Protein AF-A0A7H8PIM5-F1 (afdb_monomer_lite)

Secondary structure (DSSP, 8-state):
--PPPP---HHHHHHHHHHHHHHHHH-SSEEEEEEEEE-SS-TTEEEEEEEEEE-SSTTS-EEEEEEEEEETTS-EE------SSHHHHHHHHHH-EEEEE---------

Sequence (110 aa):
MKKKPQAIKQHIINEIMGRAIMINKQCKEHCRDFRIMVSGTQPDTLILRWIEIDISNVDRPLQCYRYQCFDMDGTPQNCSIHYSDQEEANEFFMSLTTLYKQEFSIDHTL

pLDDT: mean 81.38, std 14.78, range [33.25, 93.94]

Structure (mmCIF, N/CA/C/O backbone):
data_AF-A0A7H8PIM5-F1
#
_entry.id   AF-A0A7H8PIM5-F1
#
loop_
_atom_site.group_PDB
_atom_site.id
_atom_site.type_symbol
_atom_site.label_atom_id
_atom_site.label_alt_id
_atom_site.label_comp_id
_atom_site.label_asym_id
_atom_site.label_entity_id
_atom_site.label_seq_id
_atom_site.pdbx_PDB_ins_code
_atom_site.Cartn_x
_atom_site.Cartn_y
_atom_site.Cartn_z
_atom_site.occupancy
_atom_site.B_iso_or_equiv
_atom_site.auth_seq_id
_atom_site.auth_comp_id
_atom_site.auth_asym_id
_atom_site.auth_atom_id
_atom_site.pdbx_PDB_model_num
ATOM 1 N N . MET A 1 1 ? -17.587 -12.721 11.610 1.00 33.25 1 MET A N 1
ATOM 2 C CA . MET A 1 1 ? -18.298 -11.420 11.612 1.00 33.25 1 MET A CA 1
ATOM 3 C C . MET A 1 1 ? -17.467 -10.423 10.812 1.00 33.25 1 MET A C 1
ATOM 5 O O . MET A 1 1 ? -16.336 -10.175 11.198 1.00 33.25 1 MET A O 1
ATOM 9 N N . LYS A 1 2 ? -17.962 -9.903 9.680 1.00 36.22 2 LYS A N 1
ATOM 10 C CA . LYS A 1 2 ? -17.241 -8.892 8.884 1.00 36.22 2 LYS A CA 1
ATOM 11 C C . LYS A 1 2 ? -17.415 -7.528 9.568 1.00 36.22 2 LYS A C 1
ATOM 13 O O . LYS A 1 2 ? -18.510 -6.971 9.516 1.00 36.22 2 LYS A O 1
ATOM 18 N N . LYS A 1 3 ? -16.391 -7.028 10.274 1.00 43.47 3 LYS A N 1
ATOM 19 C CA . LYS A 1 3 ? -16.396 -5.656 10.820 1.00 43.47 3 LYS A CA 1
ATOM 20 C C . LYS A 1 3 ? -16.557 -4.688 9.639 1.00 43.47 3 LYS A C 1
ATOM 22 O O . LYS A 1 3 ? -15.834 -4.808 8.654 1.00 43.47 3 LYS A O 1
ATOM 27 N N . LYS A 1 4 ? -17.533 -3.774 9.702 1.00 45.84 4 LYS A N 1
ATOM 28 C CA . LYS A 1 4 ? -17.651 -2.692 8.712 1.00 45.84 4 LYS A CA 1
ATOM 29 C C . LYS A 1 4 ? -16.352 -1.876 8.759 1.00 45.84 4 LYS A C 1
ATOM 31 O O . LYS A 1 4 ? -15.934 -1.556 9.873 1.00 45.84 4 LYS A O 1
ATOM 36 N N . PRO A 1 5 ? -15.725 -1.552 7.614 1.00 55.41 5 PRO A N 1
ATOM 37 C CA . PRO A 1 5 ? -14.545 -0.701 7.611 1.00 55.41 5 PRO A CA 1
ATOM 38 C C . PRO A 1 5 ? -14.896 0.612 8.306 1.00 55.41 5 PRO A C 1
ATOM 40 O O . PRO A 1 5 ? -15.877 1.274 7.955 1.00 55.41 5 PRO A O 1
ATOM 43 N N . GLN A 1 6 ? -14.151 0.930 9.359 1.00 63.50 6 GLN A N 1
ATOM 44 C CA . GLN A 1 6 ? -14.349 2.149 10.122 1.00 63.50 6 GLN A CA 1
ATOM 45 C C . GLN A 1 6 ? -14.075 3.326 9.186 1.00 63.50 6 GLN A C 1
ATOM 47 O O . GLN A 1 6 ? -13.044 3.356 8.515 1.00 63.50 6 GLN A O 1
ATOM 52 N N . ALA A 1 7 ? -15.028 4.253 9.076 1.00 71.69 7 ALA A N 1
ATOM 53 C CA . ALA A 1 7 ? -14.873 5.412 8.209 1.00 71.69 7 ALA A CA 1
ATOM 54 C C . ALA A 1 7 ? -13.660 6.224 8.689 1.00 71.69 7 ALA A C 1
ATOM 56 O O . ALA A 1 7 ? -13.692 6.800 9.780 1.00 71.69 7 ALA A O 1
ATOM 57 N N . ILE A 1 8 ? -12.575 6.221 7.908 1.00 82.50 8 ILE A N 1
ATOM 58 C CA . ILE A 1 8 ? -11.374 6.992 8.235 1.00 82.50 8 ILE A CA 1
ATOM 59 C C . ILE A 1 8 ? -11.722 8.475 8.117 1.00 82.50 8 ILE A C 1
ATOM 61 O O . ILE A 1 8 ? -12.439 8.896 7.207 1.00 82.50 8 ILE A O 1
ATOM 65 N N . LYS A 1 9 ? -11.200 9.286 9.036 1.00 88.94 9 LYS A N 1
ATOM 66 C CA . LYS A 1 9 ? -11.363 10.737 8.970 1.00 88.94 9 LYS A CA 1
ATOM 67 C C . LYS A 1 9 ? -10.627 11.294 7.747 1.00 88.94 9 LYS A C 1
ATOM 69 O O . LYS A 1 9 ? -9.494 10.911 7.469 1.00 88.94 9 LYS A O 1
ATOM 74 N N . GLN A 1 10 ? -11.236 12.266 7.070 1.00 88.12 10 GLN A N 1
ATOM 75 C CA . GLN A 1 10 ? -10.679 12.855 5.847 1.00 88.12 10 GLN A CA 1
ATOM 76 C C . GLN A 1 10 ? -9.271 13.444 6.031 1.00 88.12 10 GLN A C 1
ATOM 78 O O . GLN A 1 10 ? -8.449 13.338 5.128 1.00 88.12 10 GLN A O 1
ATOM 83 N N . HIS A 1 11 ? -8.963 14.045 7.187 1.00 90.06 11 HIS A N 1
ATOM 84 C CA . HIS A 1 11 ? -7.628 14.612 7.419 1.00 90.06 11 HIS A CA 1
ATOM 85 C C . HIS A 1 11 ? -6.527 13.542 7.397 1.00 90.06 11 HIS A C 1
ATOM 87 O O . H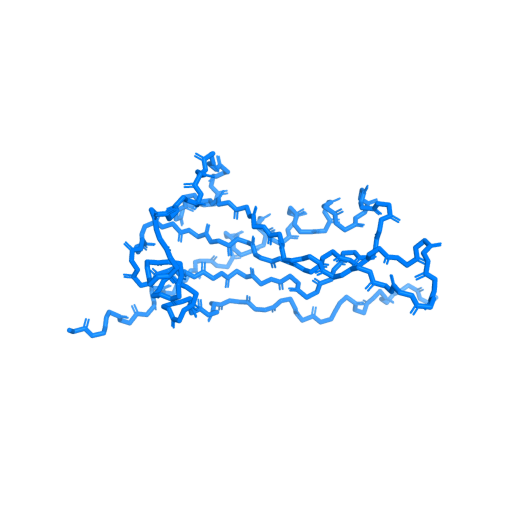IS A 1 11 ? -5.481 13.783 6.813 1.00 90.06 11 HIS A O 1
ATOM 93 N N . ILE A 1 12 ? -6.800 12.344 7.920 1.00 91.38 12 ILE A N 1
ATOM 94 C CA . ILE A 1 12 ? -5.860 11.212 7.920 1.00 91.38 12 ILE A CA 1
ATOM 95 C C . ILE A 1 12 ? -5.629 10.723 6.486 1.00 91.38 12 ILE A C 1
ATOM 97 O O . ILE A 1 12 ? -4.499 10.469 6.077 1.00 91.38 12 ILE A O 1
ATOM 101 N N . ILE A 1 13 ? -6.700 10.650 5.683 1.00 90.50 13 ILE A N 1
ATOM 102 C CA . ILE A 1 13 ? -6.595 10.344 4.248 1.00 90.50 13 ILE A CA 1
ATOM 103 C C . ILE A 1 13 ? -5.681 11.363 3.560 1.00 90.50 13 ILE A C 1
ATOM 105 O O . ILE A 1 13 ? -4.789 10.974 2.809 1.00 90.50 13 ILE A O 1
ATOM 109 N N . ASN A 1 14 ? -5.880 12.654 3.835 1.00 90.50 14 ASN A N 1
ATOM 110 C CA . ASN A 1 14 ? -5.087 13.728 3.243 1.00 90.50 14 ASN A CA 1
ATOM 111 C C . ASN A 1 14 ? -3.614 13.667 3.674 1.00 90.50 14 ASN A C 1
ATOM 113 O O . ASN A 1 14 ? -2.742 13.887 2.841 1.00 90.50 14 ASN A O 1
ATOM 117 N N . GLU A 1 15 ? -3.321 13.341 4.934 1.00 91.94 15 GLU A N 1
ATOM 118 C CA . GLU A 1 15 ? -1.949 13.180 5.433 1.00 91.94 15 GLU A CA 1
ATOM 119 C C . GLU A 1 15 ? -1.230 12.011 4.752 1.00 91.94 15 GLU A C 1
ATOM 121 O O . GLU A 1 15 ? -0.143 12.186 4.189 1.00 91.94 15 GLU A O 1
ATOM 126 N N . ILE A 1 16 ? -1.864 10.835 4.714 1.00 92.62 16 ILE A N 1
ATOM 127 C CA . ILE A 1 16 ? -1.295 9.648 4.063 1.00 92.62 16 ILE A CA 1
ATOM 128 C C . ILE A 1 16 ? -1.148 9.881 2.549 1.00 92.62 16 ILE A C 1
ATOM 130 O O . ILE A 1 16 ? -0.149 9.482 1.948 1.00 92.62 16 ILE A O 1
ATOM 134 N N . MET A 1 17 ? -2.087 10.584 1.910 1.00 91.44 17 MET A N 1
ATOM 135 C CA . MET A 1 17 ? -1.956 10.961 0.498 1.00 91.44 17 MET A CA 1
ATOM 136 C C . MET A 1 17 ? -0.905 12.050 0.262 1.00 91.44 17 MET A C 1
ATOM 138 O O . MET A 1 17 ? -0.215 12.022 -0.755 1.00 91.44 17 MET A O 1
ATOM 142 N N . GLY A 1 18 ? -0.692 12.957 1.213 1.00 91.12 18 GLY A N 1
ATOM 143 C CA . GLY A 1 18 ? 0.450 13.869 1.203 1.00 91.12 18 GLY A CA 1
ATOM 144 C C . GLY A 1 18 ? 1.769 13.096 1.165 1.00 91.12 18 GLY A C 1
ATOM 145 O O . GLY A 1 18 ? 2.662 13.415 0.374 1.00 91.12 18 GLY A O 1
ATOM 146 N N . ARG A 1 19 ? 1.859 12.000 1.931 1.00 90.94 19 ARG A N 1
ATOM 147 C CA . ARG A 1 19 ? 2.997 11.076 1.869 1.00 90.94 19 ARG A CA 1
ATOM 148 C C . ARG A 1 19 ? 3.108 10.379 0.512 1.00 90.94 19 ARG A C 1
ATOM 150 O O . ARG A 1 19 ? 4.209 10.321 -0.032 1.00 90.94 19 ARG A O 1
ATOM 157 N N . ALA A 1 20 ? 1.999 9.914 -0.061 1.00 91.12 20 ALA A N 1
ATOM 158 C CA . ALA A 1 20 ? 1.969 9.332 -1.406 1.00 91.12 20 ALA A CA 1
ATOM 159 C C . ALA A 1 20 ? 2.518 10.295 -2.476 1.00 91.12 20 ALA A C 1
ATOM 161 O O . ALA A 1 20 ? 3.327 9.896 -3.313 1.00 91.12 20 ALA A O 1
ATOM 162 N N . ILE A 1 21 ? 2.151 11.580 -2.410 1.00 88.81 21 ILE A N 1
ATOM 163 C CA . ILE A 1 21 ? 2.668 12.621 -3.312 1.00 88.81 21 ILE A CA 1
ATOM 164 C C . ILE A 1 21 ? 4.183 12.783 -3.148 1.00 88.81 21 ILE A C 1
ATOM 166 O O . ILE A 1 21 ? 4.895 12.888 -4.146 1.00 88.81 21 ILE A O 1
ATOM 170 N N . MET A 1 22 ? 4.693 12.791 -1.911 1.00 89.88 22 MET A N 1
ATOM 171 C CA . MET A 1 22 ? 6.138 12.855 -1.670 1.00 89.88 22 MET A CA 1
ATOM 172 C C . MET A 1 22 ? 6.874 11.645 -2.249 1.00 89.88 22 MET A C 1
ATOM 174 O O . MET A 1 22 ? 7.891 11.832 -2.910 1.00 89.88 22 MET A O 1
ATOM 178 N N . ILE A 1 23 ? 6.351 10.430 -2.038 1.00 89.62 23 ILE A N 1
ATOM 179 C CA . ILE A 1 23 ? 6.924 9.197 -2.597 1.00 89.62 23 ILE A CA 1
ATOM 180 C C . ILE A 1 23 ? 6.963 9.298 -4.118 1.00 89.62 23 ILE A C 1
ATOM 182 O O . ILE A 1 23 ? 8.016 9.099 -4.710 1.00 89.62 23 ILE A O 1
ATOM 186 N N . ASN A 1 24 ? 5.850 9.679 -4.746 1.00 87.00 24 ASN A N 1
ATOM 187 C CA . ASN A 1 24 ? 5.779 9.822 -6.196 1.00 87.00 24 ASN A CA 1
ATOM 188 C C . ASN A 1 24 ? 6.813 10.824 -6.741 1.00 87.00 24 ASN A C 1
ATOM 190 O O . ASN A 1 24 ? 7.459 10.554 -7.743 1.00 87.00 24 ASN A O 1
ATOM 194 N N .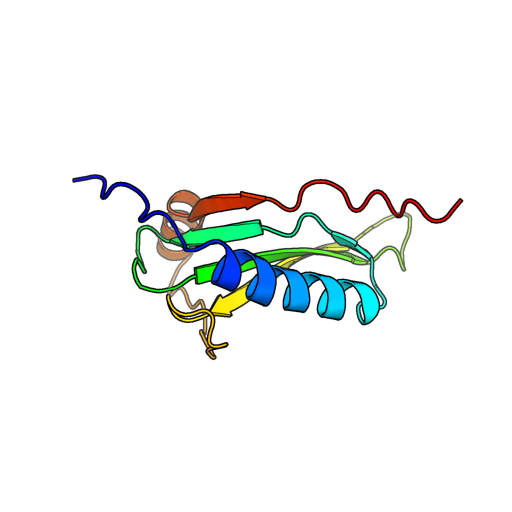 LYS A 1 25 ? 7.022 11.957 -6.055 1.00 87.25 25 LYS A N 1
ATOM 195 C CA . LYS A 1 25 ? 8.026 12.964 -6.445 1.00 87.25 25 LYS A CA 1
ATOM 196 C C . LYS A 1 25 ? 9.476 12.490 -6.287 1.00 87.25 25 LYS A C 1
ATOM 198 O O . LYS A 1 25 ? 10.354 13.028 -6.951 1.00 87.25 25 LYS A O 1
ATOM 203 N N . GLN A 1 26 ? 9.737 11.559 -5.370 1.00 87.94 26 GLN A N 1
ATOM 204 C CA . GLN A 1 26 ? 11.083 11.055 -5.064 1.00 87.94 26 GLN A CA 1
ATOM 205 C C . GLN A 1 26 ? 11.420 9.747 -5.792 1.00 87.94 26 GLN A C 1
ATOM 207 O O . GLN A 1 26 ? 12.591 9.375 -5.861 1.00 87.94 26 GLN A O 1
ATOM 212 N N . CYS A 1 27 ? 10.407 9.053 -6.309 1.00 83.19 27 CYS A N 1
ATOM 213 C CA . CYS A 1 27 ? 10.536 7.806 -7.049 1.00 83.19 27 CYS A CA 1
ATOM 214 C C . CYS A 1 27 ? 11.272 8.076 -8.367 1.00 83.19 27 CYS A C 1
ATOM 216 O O . CYS A 1 27 ? 10.840 8.910 -9.163 1.00 83.19 27 CYS A O 1
ATOM 218 N N . LYS A 1 28 ? 12.421 7.420 -8.569 1.00 80.44 28 LYS A N 1
ATOM 219 C CA . LYS A 1 28 ? 13.148 7.485 -9.850 1.00 80.44 28 LYS A CA 1
ATOM 220 C C . LYS A 1 28 ? 12.421 6.659 -10.908 1.00 80.44 28 LYS A C 1
ATOM 222 O O . LYS A 1 28 ? 12.445 6.989 -12.089 1.00 80.44 28 LYS A O 1
ATOM 227 N N . GLU A 1 29 ? 11.783 5.594 -10.447 1.00 84.38 29 GLU A N 1
ATOM 228 C CA . GLU A 1 29 ? 10.870 4.724 -11.161 1.00 84.38 29 GLU A CA 1
ATOM 229 C C . GLU A 1 29 ? 9.474 5.370 -11.279 1.00 84.38 29 GLU A C 1
ATOM 231 O O . GLU A 1 29 ? 9.190 6.435 -10.727 1.00 84.38 29 GLU A O 1
ATOM 236 N N . HIS A 1 30 ? 8.549 4.709 -11.977 1.00 85.44 30 HIS A N 1
ATOM 237 C CA . HIS A 1 30 ? 7.162 5.167 -12.048 1.00 85.44 30 HIS A CA 1
ATOM 238 C C . HIS A 1 30 ? 6.342 4.621 -10.876 1.00 85.44 30 HIS A C 1
ATOM 240 O O . HIS A 1 30 ? 5.839 3.496 -10.927 1.00 85.44 30 HIS A O 1
ATOM 246 N N . CYS A 1 31 ? 6.161 5.436 -9.837 1.00 89.31 31 CYS A N 1
ATOM 247 C CA . CYS A 1 31 ? 5.278 5.129 -8.715 1.00 89.31 31 CYS A CA 1
ATOM 248 C C . CYS A 1 31 ? 3.827 5.575 -8.994 1.00 89.31 31 CYS A C 1
ATOM 250 O O . CYS A 1 31 ? 3.564 6.743 -9.261 1.00 89.31 31 CYS A O 1
ATOM 252 N N . ARG A 1 32 ? 2.846 4.666 -8.932 1.00 88.69 32 ARG A N 1
ATOM 253 C CA . ARG A 1 32 ? 1.428 4.977 -9.217 1.00 88.69 32 ARG A CA 1
ATOM 254 C C . ARG A 1 32 ? 0.441 4.070 -8.482 1.00 88.69 32 ARG A C 1
ATOM 256 O O . ARG A 1 32 ? 0.835 3.139 -7.790 1.00 88.69 32 ARG A O 1
ATOM 263 N N . ASP A 1 33 ? -0.856 4.322 -8.682 1.00 90.06 33 ASP A N 1
ATOM 264 C CA . ASP A 1 33 ? -1.970 3.558 -8.088 1.00 90.06 33 ASP A CA 1
ATOM 265 C C . ASP A 1 33 ? -1.891 3.502 -6.554 1.00 90.06 33 ASP A C 1
ATOM 267 O O . ASP A 1 33 ? -1.985 2.436 -5.942 1.00 90.06 33 ASP A O 1
ATOM 271 N N . PHE A 1 34 ? -1.702 4.671 -5.934 1.00 92.56 34 PHE A N 1
ATOM 272 C CA . PHE A 1 34 ? -1.674 4.795 -4.483 1.00 92.56 34 PHE A CA 1
ATOM 273 C C . PHE A 1 34 ? -3.057 4.505 -3.885 1.00 92.56 34 PHE A C 1
ATOM 275 O O . PHE A 1 34 ? -4.082 5.047 -4.315 1.00 92.56 34 PHE A O 1
ATOM 282 N N . ARG A 1 35 ? -3.095 3.639 -2.871 1.00 93.94 35 ARG A N 1
ATOM 283 C CA . ARG A 1 35 ? -4.319 3.232 -2.169 1.00 93.94 35 ARG A CA 1
ATOM 284 C C . ARG A 1 35 ? -4.082 3.161 -0.674 1.00 93.94 35 ARG A C 1
ATOM 286 O O . ARG A 1 35 ? -3.070 2.620 -0.249 1.00 93.94 35 ARG A O 1
ATOM 293 N N . ILE A 1 36 ? -5.051 3.629 0.102 1.00 92.75 36 ILE A N 1
ATOM 294 C CA . ILE A 1 36 ? -5.123 3.390 1.543 1.00 92.75 36 ILE A CA 1
ATOM 295 C C . ILE A 1 36 ? -6.033 2.188 1.753 1.00 92.75 36 ILE A C 1
ATOM 297 O O . ILE A 1 36 ? -7.155 2.134 1.240 1.00 92.75 36 ILE A O 1
ATOM 301 N N . MET A 1 37 ? -5.527 1.203 2.474 1.00 92.06 37 MET A N 1
ATOM 302 C CA . MET A 1 37 ? -6.162 -0.087 2.688 1.00 92.06 37 MET A CA 1
ATOM 303 C C . MET A 1 37 ? -6.122 -0.446 4.173 1.00 92.06 37 MET A C 1
ATOM 305 O O . MET A 1 37 ? -5.325 0.102 4.928 1.00 92.06 37 MET A O 1
ATOM 309 N N . VAL A 1 38 ? -6.963 -1.391 4.573 1.00 90.12 38 VAL A N 1
ATOM 310 C CA . VAL A 1 38 ? -6.856 -2.104 5.854 1.00 90.12 38 VAL A CA 1
ATOM 311 C C . VA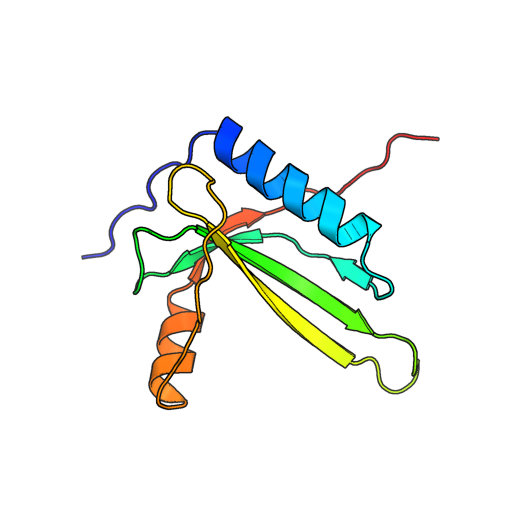L A 1 38 ? -6.775 -3.592 5.591 1.00 90.12 38 VAL A C 1
ATOM 313 O O . VAL A 1 38 ? -7.340 -4.081 4.609 1.00 90.12 38 VAL A O 1
ATOM 316 N N . SER A 1 39 ? -6.091 -4.307 6.475 1.00 82.69 39 SER A N 1
ATOM 317 C CA . SER A 1 39 ? -6.099 -5.764 6.482 1.00 82.69 39 SER A CA 1
ATOM 318 C C . SER A 1 39 ? -7.223 -6.276 7.380 1.00 82.69 39 SER A C 1
ATOM 320 O O . SER A 1 39 ? -7.461 -5.740 8.462 1.00 82.69 39 SER A O 1
ATOM 322 N N . GLY A 1 40 ? -7.889 -7.357 6.970 1.00 77.62 40 GLY A N 1
ATOM 323 C CA . GLY A 1 40 ? -8.805 -8.075 7.858 1.00 77.62 40 GLY A CA 1
ATOM 324 C C . GLY A 1 40 ? -8.082 -8.735 9.039 1.00 77.62 40 GLY A C 1
ATOM 325 O O . GLY A 1 40 ? -8.700 -8.948 10.081 1.00 77.62 40 GLY A O 1
ATOM 326 N N . THR A 1 41 ? -6.783 -9.018 8.889 1.00 77.44 41 THR A N 1
ATOM 327 C CA . THR A 1 41 ? -5.938 -9.630 9.926 1.00 77.44 41 THR A CA 1
ATOM 328 C C . THR A 1 41 ? -5.305 -8.608 10.876 1.00 77.44 41 THR A C 1
ATOM 330 O O . THR A 1 41 ? -4.962 -8.962 11.998 1.00 77.44 41 THR A O 1
ATOM 333 N N . GLN A 1 42 ? -5.194 -7.339 10.466 1.00 76.69 42 GLN A N 1
ATOM 334 C CA . GLN A 1 42 ? -4.635 -6.240 11.268 1.00 76.69 42 GLN A CA 1
ATOM 335 C C . GLN A 1 42 ? -5.573 -5.024 11.193 1.00 76.69 42 GLN A C 1
ATOM 337 O O . GLN A 1 42 ? -5.343 -4.109 10.400 1.00 76.69 42 GLN A O 1
ATOM 342 N N . PRO A 1 43 ? -6.674 -5.025 11.970 1.00 75.62 43 PRO A N 1
ATOM 343 C CA . PRO A 1 43 ? -7.717 -4.006 11.857 1.00 75.62 43 PRO A CA 1
ATOM 344 C C . PRO A 1 43 ? -7.282 -2.618 12.347 1.00 75.62 43 PRO A C 1
ATOM 346 O O . PRO A 1 43 ? -7.935 -1.638 11.999 1.00 75.62 43 PRO A O 1
ATOM 349 N N . ASP A 1 44 ? -6.199 -2.541 13.123 1.00 84.62 44 ASP A N 1
ATOM 350 C CA . ASP A 1 44 ? -5.701 -1.309 13.744 1.00 84.62 44 ASP A CA 1
ATOM 351 C C . ASP A 1 44 ? -4.533 -0.682 12.956 1.00 84.62 44 ASP A C 1
ATOM 353 O O . ASP A 1 44 ? -3.808 0.170 13.466 1.00 84.62 44 ASP A O 1
ATOM 357 N N . THR A 1 45 ? -4.349 -1.094 11.697 1.00 88.19 45 THR A N 1
ATOM 358 C CA . THR A 1 45 ? -3.262 -0.627 10.832 1.00 88.19 45 THR A CA 1
ATOM 359 C C . THR A 1 45 ? -3.799 -0.176 9.480 1.00 88.19 45 THR A C 1
ATOM 361 O O . THR A 1 45 ? -4.456 -0.930 8.757 1.00 88.19 45 THR A O 1
ATOM 364 N N . LEU A 1 46 ? -3.465 1.057 9.107 1.00 91.62 46 LEU A N 1
ATOM 365 C CA . LEU A 1 46 ? -3.673 1.589 7.767 1.00 91.62 46 LEU A CA 1
ATOM 366 C C . LEU A 1 46 ? -2.465 1.253 6.893 1.00 91.62 46 LEU A C 1
ATOM 368 O O . LEU A 1 46 ? -1.317 1.388 7.304 1.00 91.62 46 LEU A O 1
ATOM 372 N N . ILE A 1 47 ? -2.720 0.838 5.658 1.00 92.12 47 ILE A N 1
ATOM 373 C CA . 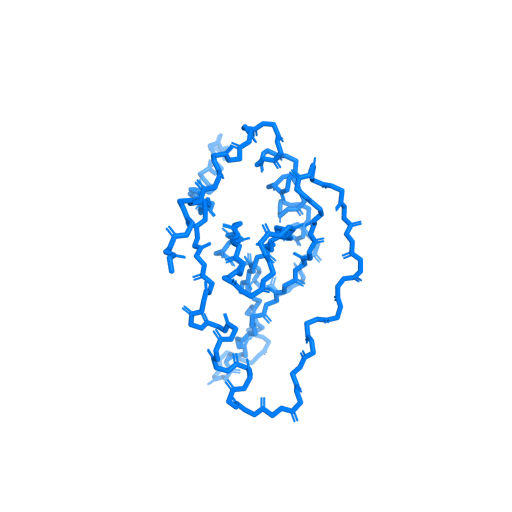ILE A 1 47 ? -1.689 0.424 4.706 1.00 92.12 47 ILE A CA 1
ATOM 374 C C . ILE A 1 47 ? -1.779 1.321 3.477 1.00 92.12 47 ILE A C 1
ATOM 376 O O . ILE A 1 47 ? -2.762 1.269 2.737 1.00 92.12 47 ILE A O 1
ATOM 380 N N . LEU A 1 48 ? -0.740 2.113 3.224 1.00 93.38 48 LEU A N 1
ATOM 381 C CA . LEU A 1 48 ? -0.532 2.753 1.932 1.00 93.38 48 LEU A CA 1
ATOM 382 C C . LEU A 1 48 ? 0.140 1.751 0.998 1.00 93.38 48 LEU A C 1
ATOM 384 O O . LEU A 1 48 ? 1.266 1.328 1.247 1.00 93.38 48 LEU A O 1
ATOM 388 N N . ARG A 1 49 ? -0.531 1.399 -0.093 1.00 92.88 49 ARG A N 1
ATOM 389 C CA . ARG A 1 49 ? 0.011 0.554 -1.157 1.00 92.88 49 ARG A CA 1
ATOM 390 C C . ARG A 1 49 ? 0.191 1.363 -2.429 1.00 92.88 49 ARG A C 1
ATOM 392 O O . ARG A 1 49 ? -0.706 2.120 -2.787 1.00 92.88 49 ARG A O 1
ATOM 399 N N . TRP A 1 50 ? 1.283 1.137 -3.148 1.00 92.88 50 TRP A N 1
ATOM 400 C CA . TRP A 1 50 ? 1.480 1.648 -4.504 1.00 92.88 50 TRP A CA 1
ATOM 401 C C . TRP A 1 50 ? 2.203 0.634 -5.382 1.00 92.88 50 TRP A C 1
ATOM 403 O O . TRP A 1 50 ? 2.683 -0.402 -4.916 1.00 92.88 50 TRP A O 1
ATOM 413 N N . ILE A 1 51 ? 2.227 0.932 -6.673 1.00 90.56 51 ILE A N 1
ATOM 414 C CA . ILE A 1 51 ? 2.931 0.166 -7.687 1.00 90.56 51 ILE A CA 1
ATOM 415 C C . ILE A 1 51 ? 4.153 0.971 -8.100 1.00 90.56 51 ILE A C 1
ATOM 417 O O . ILE A 1 51 ? 4.012 2.102 -8.554 1.00 90.56 51 ILE A O 1
ATOM 421 N N . GLU A 1 52 ? 5.326 0.376 -7.961 1.00 91.50 52 GLU A N 1
ATOM 422 C CA . GLU A 1 52 ? 6.583 0.870 -8.510 1.00 91.50 52 GLU A CA 1
ATOM 423 C C . GLU A 1 52 ? 6.857 0.125 -9.816 1.00 91.50 52 GLU A C 1
ATOM 425 O O . GLU A 1 52 ? 6.801 -1.107 -9.851 1.00 91.50 52 GLU A O 1
ATOM 430 N N . ILE A 1 53 ? 7.085 0.866 -10.898 1.00 87.00 53 ILE A N 1
ATOM 431 C CA . ILE A 1 53 ? 7.362 0.303 -12.220 1.00 87.00 53 ILE A CA 1
ATOM 432 C C . ILE A 1 53 ? 8.708 0.820 -12.690 1.00 87.00 53 ILE A C 1
ATOM 434 O O . ILE A 1 53 ? 8.844 1.991 -13.053 1.00 87.00 53 ILE A O 1
ATOM 438 N N . ASP A 1 54 ? 9.679 -0.079 -12.710 1.00 87.19 54 ASP A N 1
ATOM 439 C CA . ASP A 1 54 ? 10.981 0.161 -13.301 1.00 87.19 54 ASP A CA 1
ATOM 440 C C . ASP A 1 54 ? 10.921 -0.168 -14.799 1.00 87.19 54 ASP A C 1
ATOM 442 O O . ASP A 1 54 ? 10.657 -1.305 -15.199 1.00 87.19 54 ASP A O 1
ATOM 446 N N . ILE A 1 55 ? 11.142 0.855 -15.626 1.00 84.00 55 ILE A N 1
ATOM 447 C CA . ILE A 1 55 ? 11.171 0.762 -17.093 1.00 84.00 55 ILE A CA 1
ATOM 448 C C . ILE A 1 55 ? 12.587 0.894 -17.660 1.00 84.00 55 ILE A C 1
ATOM 450 O O . ILE A 1 55 ? 12.748 1.088 -18.865 1.00 84.00 55 ILE A O 1
ATOM 454 N N . SER A 1 56 ? 13.617 0.784 -16.817 1.00 86.38 56 SER A N 1
ATOM 455 C CA . SER A 1 56 ? 15.019 0.841 -17.249 1.00 86.38 56 SER A CA 1
ATOM 456 C C . SER A 1 56 ? 15.325 -0.198 -18.334 1.00 86.38 56 SER A C 1
ATOM 458 O O . SER A 1 56 ? 16.173 0.032 -19.194 1.00 86.38 56 SER A O 1
ATOM 460 N N . ASN A 1 57 ? 14.596 -1.321 -18.332 1.00 85.25 57 ASN A N 1
ATOM 461 C CA . ASN A 1 57 ? 14.509 -2.252 -19.451 1.00 85.25 57 ASN A CA 1
ATOM 462 C C . ASN A 1 57 ? 13.089 -2.229 -20.040 1.00 85.25 57 ASN A C 1
ATOM 464 O O . ASN A 1 57 ? 12.166 -2.825 -19.485 1.00 85.25 57 ASN A O 1
ATOM 468 N N . VAL A 1 58 ? 12.922 -1.560 -21.182 1.00 81.19 58 VAL A N 1
ATOM 469 C CA . VAL A 1 58 ? 11.615 -1.401 -21.843 1.00 81.19 58 VAL A CA 1
ATOM 470 C C . VAL A 1 58 ? 11.002 -2.721 -22.321 1.00 81.19 58 VAL A C 1
ATOM 472 O O . VAL A 1 58 ? 9.780 -2.840 -22.354 1.00 81.19 58 VAL A O 1
ATOM 475 N N . ASP A 1 59 ? 11.826 -3.724 -22.634 1.00 86.06 59 ASP A N 1
ATOM 476 C CA . ASP A 1 59 ? 11.362 -5.048 -23.067 1.00 86.06 59 ASP A CA 1
ATOM 477 C C . ASP A 1 59 ? 10.918 -5.920 -21.884 1.00 86.06 59 ASP A C 1
ATOM 479 O O . ASP A 1 59 ? 10.221 -6.923 -22.058 1.00 86.06 59 ASP A O 1
ATOM 483 N N . ARG A 1 60 ? 11.354 -5.571 -20.667 1.00 83.44 60 ARG A N 1
ATOM 484 C CA . ARG A 1 60 ? 11.083 -6.312 -19.429 1.00 83.44 60 ARG A CA 1
ATOM 485 C C . ARG A 1 60 ? 10.853 -5.353 -18.258 1.00 83.44 60 ARG A C 1
ATOM 487 O O . ARG A 1 60 ? 11.683 -5.315 -17.346 1.00 83.44 60 ARG A O 1
ATOM 494 N N . PRO A 1 61 ? 9.743 -4.595 -18.258 1.00 83.81 61 PRO A N 1
ATOM 495 C CA . PRO A 1 61 ? 9.425 -3.715 -17.146 1.00 83.81 61 PRO A CA 1
ATOM 496 C C . PRO A 1 61 ? 9.208 -4.539 -15.874 1.00 83.81 61 PRO A C 1
ATOM 498 O O . PRO A 1 61 ? 8.478 -5.536 -15.881 1.00 83.81 61 PRO A O 1
ATOM 501 N N . LEU A 1 62 ? 9.835 -4.123 -14.776 1.00 87.75 62 LEU A N 1
ATOM 502 C CA . LEU A 1 62 ? 9.655 -4.754 -13.473 1.00 87.75 62 LEU A CA 1
ATOM 503 C C . LEU A 1 62 ? 8.590 -3.990 -12.698 1.00 87.75 62 LEU A C 1
ATOM 505 O O . LEU A 1 62 ? 8.704 -2.786 -12.486 1.00 87.75 62 LEU A O 1
ATOM 509 N N . GLN A 1 63 ? 7.550 -4.701 -12.271 1.00 86.88 63 GLN A N 1
ATOM 510 C CA . GLN A 1 63 ? 6.467 -4.136 -11.478 1.00 86.88 63 GLN A CA 1
ATOM 511 C C . GLN A 1 63 ? 6.483 -4.728 -10.070 1.00 86.88 63 GLN A C 1
ATOM 513 O O . GLN A 1 63 ? 6.295 -5.932 -9.892 1.00 86.88 63 GLN A O 1
ATOM 518 N N . CYS A 1 64 ? 6.630 -3.863 -9.071 1.00 88.00 64 CYS A N 1
ATOM 519 C CA . CYS A 1 64 ? 6.682 -4.237 -7.665 1.00 88.00 64 CYS A CA 1
ATOM 520 C C . CYS A 1 64 ? 5.560 -3.544 -6.891 1.00 88.00 64 CYS A C 1
ATOM 522 O O . CYS A 1 64 ? 5.360 -2.334 -7.005 1.00 88.00 64 CYS A O 1
ATOM 524 N N . TYR A 1 65 ? 4.840 -4.300 -6.062 1.00 87.81 65 TYR A N 1
ATOM 525 C CA . TYR A 1 65 ? 3.982 -3.690 -5.052 1.00 87.81 65 TYR A CA 1
ATOM 526 C C . TYR A 1 65 ? 4.829 -3.246 -3.867 1.00 87.81 65 TYR A C 1
ATOM 528 O O . TYR A 1 65 ? 5.670 -3.991 -3.364 1.00 87.81 65 TYR A O 1
ATOM 536 N N . ARG A 1 66 ? 4.578 -2.025 -3.413 1.00 89.88 66 ARG A N 1
ATOM 537 C CA . ARG A 1 66 ? 5.203 -1.444 -2.233 1.00 89.88 66 ARG A CA 1
ATOM 538 C C . ARG A 1 66 ? 4.135 -1.085 -1.216 1.00 89.88 66 ARG A C 1
ATOM 540 O O . ARG A 1 66 ? 2.994 -0.785 -1.578 1.00 89.88 66 ARG A O 1
ATOM 547 N N . TYR A 1 67 ? 4.527 -1.130 0.050 1.00 89.38 67 TYR A N 1
ATOM 548 C CA . TYR A 1 67 ? 3.642 -0.948 1.188 1.00 89.38 67 TYR A CA 1
ATOM 549 C C . TYR A 1 67 ? 4.326 -0.068 2.229 1.00 89.38 67 TYR A C 1
ATOM 551 O O . TYR A 1 67 ? 5.530 -0.181 2.453 1.00 89.38 67 TYR A O 1
ATOM 559 N N . GLN A 1 68 ? 3.545 0.781 2.883 1.00 91.31 68 GLN A N 1
ATOM 560 C CA . GLN A 1 68 ? 3.944 1.516 4.074 1.00 91.31 68 GLN A CA 1
ATOM 561 C C . GLN A 1 68 ? 2.775 1.499 5.060 1.00 91.31 68 GLN A C 1
ATOM 563 O O . GLN A 1 68 ? 1.635 1.715 4.648 1.00 91.31 68 GLN A O 1
ATOM 568 N N . CYS A 1 69 ? 3.042 1.244 6.340 1.00 91.12 69 CYS A N 1
ATOM 569 C CA . CYS A 1 69 ? 1.996 1.212 7.358 1.00 91.12 69 CYS A CA 1
ATOM 570 C C . CYS A 1 69 ? 1.916 2.497 8.168 1.00 91.12 69 CYS A C 1
ATOM 572 O O . CYS A 1 69 ? 2.903 3.209 8.371 1.00 91.12 69 CYS A O 1
ATOM 574 N N . PHE A 1 70 ? 0.711 2.738 8.663 1.00 91.62 70 PHE A N 1
ATOM 575 C CA . PHE A 1 70 ? 0.353 3.850 9.517 1.00 91.62 70 PHE A CA 1
ATOM 576 C C . PHE A 1 70 ? -0.568 3.343 10.620 1.00 91.62 70 PHE A C 1
ATOM 578 O O . PHE A 1 70 ? -1.328 2.392 10.423 1.00 91.62 70 PHE A O 1
ATOM 585 N N . ASP A 1 71 ? -0.488 3.945 11.794 1.00 91.00 71 ASP A N 1
ATOM 586 C CA . ASP A 1 71 ? -1.517 3.786 12.814 1.00 91.00 71 ASP A CA 1
ATOM 587 C C . ASP A 1 71 ? -2.845 4.382 12.328 1.00 91.00 71 ASP A C 1
ATOM 589 O O . ASP A 1 71 ? -2.905 5.137 11.351 1.00 91.00 71 ASP A O 1
ATOM 593 N N . MET A 1 72 ? -3.939 4.047 13.014 1.00 88.56 72 MET A N 1
ATOM 594 C CA . MET A 1 72 ? -5.279 4.538 12.664 1.00 88.56 72 MET A CA 1
ATOM 595 C C . MET A 1 72 ? -5.424 6.062 12.752 1.00 88.56 72 MET A C 1
ATOM 597 O O . MET A 1 72 ? -6.423 6.591 12.267 1.00 88.56 72 MET A O 1
ATOM 601 N N . ASP A 1 73 ? -4.464 6.756 13.367 1.00 88.75 73 ASP A N 1
ATOM 602 C CA . ASP A 1 73 ? -4.386 8.214 13.442 1.00 88.75 73 ASP A CA 1
ATOM 603 C C . ASP A 1 73 ? -3.552 8.854 12.316 1.00 88.75 73 ASP A C 1
ATOM 605 O O . ASP A 1 73 ? -3.557 10.074 12.203 1.00 88.75 73 ASP A O 1
ATOM 609 N N . GLY A 1 74 ? -2.898 8.058 11.459 1.00 87.31 74 GLY A N 1
ATOM 610 C CA . GLY A 1 74 ? -2.036 8.540 10.375 1.00 87.31 74 GLY A CA 1
ATOM 611 C C . GLY A 1 74 ? -0.543 8.583 10.708 1.00 87.31 74 GLY A C 1
ATOM 612 O O . GLY A 1 74 ? 0.258 8.925 9.836 1.00 87.31 74 GLY A O 1
ATOM 613 N N . THR A 1 75 ? -0.136 8.198 11.920 1.00 91.25 75 THR A N 1
ATOM 614 C CA . THR A 1 75 ? 1.279 8.151 12.312 1.00 91.25 75 THR A CA 1
ATOM 615 C C . THR A 1 75 ? 2.015 7.045 11.548 1.00 91.25 75 THR A C 1
ATOM 617 O O . THR A 1 75 ? 1.569 5.897 11.575 1.00 91.25 75 THR A O 1
ATOM 620 N N . PRO A 1 76 ? 3.138 7.327 10.853 1.00 90.75 76 PRO A N 1
ATOM 621 C CA . PRO A 1 76 ? 3.916 6.287 10.187 1.00 90.75 76 PRO A CA 1
ATOM 622 C C . PRO A 1 76 ? 4.474 5.288 11.199 1.00 90.75 76 PRO A C 1
ATOM 624 O O . PRO A 1 76 ? 5.124 5.685 12.166 1.00 90.75 76 PRO A O 1
ATOM 627 N N . GLN A 1 77 ? 4.303 3.999 10.923 1.00 87.12 77 GLN A N 1
ATOM 628 C CA . GLN A 1 77 ? 4.857 2.934 11.749 1.00 87.12 77 GLN A CA 1
ATOM 629 C C . GLN A 1 77 ? 5.720 1.982 10.926 1.00 87.12 77 GLN A C 1
ATOM 631 O O . GLN A 1 77 ? 5.457 1.710 9.750 1.00 87.12 77 GLN A O 1
ATOM 636 N N . ASN A 1 78 ? 6.754 1.445 11.568 1.00 78.81 78 ASN A N 1
ATOM 637 C CA . ASN A 1 78 ? 7.538 0.357 11.004 1.00 78.81 78 ASN A CA 1
ATOM 638 C C . ASN A 1 78 ? 6.754 -0.941 11.183 1.00 78.81 78 ASN A C 1
ATOM 640 O O . ASN A 1 78 ? 6.898 -1.626 12.192 1.00 78.81 78 ASN A O 1
ATOM 644 N N . CYS A 1 79 ? 5.930 -1.280 10.199 1.00 69.12 79 CYS A N 1
ATOM 645 C CA . CYS A 1 79 ? 5.403 -2.628 10.091 1.00 69.12 79 CYS A CA 1
ATOM 646 C C . CYS A 1 79 ? 6.366 -3.467 9.246 1.00 69.12 79 CYS A C 1
ATOM 648 O O . CYS A 1 79 ? 6.765 -3.082 8.145 1.00 69.12 79 CYS A O 1
ATOM 650 N N . SER A 1 80 ? 6.713 -4.644 9.747 1.00 65.19 80 SER A N 1
ATOM 651 C CA . SER A 1 80 ? 7.205 -5.715 8.892 1.00 65.19 80 SER A CA 1
ATOM 652 C C . SER A 1 80 ? 5.995 -6.559 8.549 1.00 65.19 80 SER A C 1
ATOM 654 O O . SER A 1 80 ? 5.508 -7.316 9.386 1.00 65.19 80 SER A O 1
ATOM 656 N N . ILE A 1 81 ? 5.474 -6.392 7.336 1.00 67.88 81 ILE A N 1
ATOM 657 C CA . ILE A 1 81 ? 4.493 -7.323 6.792 1.00 67.88 81 ILE A CA 1
ATOM 658 C C . ILE A 1 81 ? 5.252 -8.632 6.540 1.00 67.88 81 ILE A C 1
ATOM 660 O O . ILE A 1 81 ? 5.911 -8.795 5.514 1.00 67.88 81 ILE A O 1
ATOM 664 N N . HIS A 1 82 ? 5.254 -9.507 7.542 1.00 67.06 82 HIS A N 1
ATOM 665 C CA . HIS A 1 82 ? 5.930 -10.793 7.508 1.00 67.06 82 HIS A CA 1
ATOM 666 C C . HIS A 1 82 ? 4.888 -11.902 7.452 1.00 67.06 82 HIS A C 1
ATOM 668 O O . HIS A 1 82 ? 3.888 -11.841 8.163 1.00 67.06 82 HIS A O 1
ATOM 674 N N . TYR A 1 83 ? 5.151 -12.896 6.612 1.00 74.62 83 TYR A N 1
ATOM 675 C CA . TYR A 1 83 ? 4.370 -14.120 6.534 1.00 74.62 83 TYR A CA 1
ATOM 676 C C . TYR A 1 83 ? 5.332 -15.288 6.635 1.00 74.62 83 TYR A C 1
ATOM 678 O O . TYR A 1 83 ? 6.413 -15.264 6.036 1.00 74.62 83 TYR A O 1
ATOM 686 N N . SER A 1 84 ? 4.924 -16.289 7.393 1.00 77.69 84 SER A N 1
ATOM 687 C CA . SER A 1 84 ? 5.690 -17.499 7.668 1.00 77.69 84 SER A CA 1
ATOM 688 C C . SER A 1 84 ? 5.654 -18.457 6.476 1.00 77.69 84 SER A C 1
ATOM 690 O O 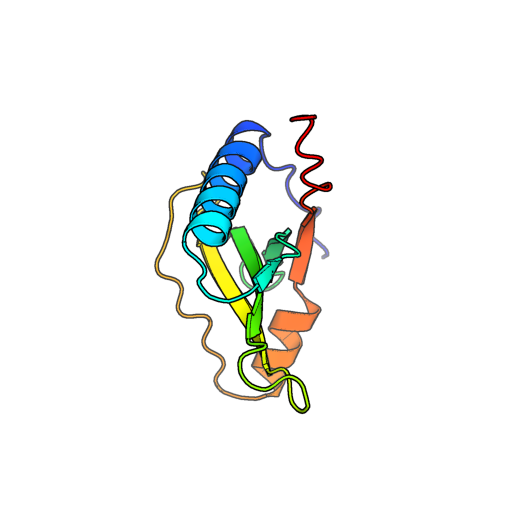. SER A 1 84 ? 6.588 -19.233 6.270 1.00 77.69 84 SER A O 1
ATOM 692 N N . ASP A 1 85 ? 4.595 -18.374 5.667 1.00 82.69 85 ASP A N 1
ATOM 693 C CA . ASP A 1 85 ? 4.371 -19.194 4.484 1.00 82.69 85 ASP A CA 1
ATOM 694 C C . ASP A 1 85 ? 3.492 -18.483 3.431 1.00 82.69 85 ASP A C 1
ATOM 696 O O . ASP A 1 85 ? 3.054 -17.338 3.583 1.00 82.69 85 ASP A O 1
ATOM 700 N N . GLN A 1 86 ? 3.280 -19.165 2.304 1.00 83.94 86 GLN A N 1
ATOM 701 C CA . GLN A 1 86 ? 2.490 -18.651 1.187 1.00 83.94 86 GLN A CA 1
ATOM 702 C C . GLN A 1 86 ? 0.989 -18.563 1.506 1.00 83.94 86 GLN A C 1
ATOM 704 O O . GLN A 1 86 ? 0.296 -17.731 0.921 1.00 83.94 86 GLN A O 1
ATOM 709 N N . GLU A 1 87 ? 0.474 -19.412 2.394 1.00 87.69 87 GLU A N 1
ATOM 710 C CA . GLU A 1 87 ? -0.938 -19.413 2.776 1.00 87.69 87 GLU A CA 1
ATOM 711 C C . GLU A 1 87 ? -1.256 -18.157 3.590 1.00 87.69 87 GLU A C 1
ATOM 713 O O . GLU A 1 87 ? -2.144 -17.396 3.207 1.00 87.69 87 GLU A O 1
ATOM 718 N N . GLU A 1 88 ? -0.440 -17.853 4.599 1.00 81.38 88 GLU A N 1
ATOM 719 C CA . GLU A 1 88 ? -0.543 -16.643 5.419 1.00 81.38 88 GLU A CA 1
ATOM 720 C C . GLU A 1 88 ? -0.386 -15.366 4.570 1.00 81.38 88 GLU A C 1
ATOM 722 O O . GLU A 1 88 ? -1.127 -14.389 4.734 1.00 81.38 88 GLU A O 1
ATOM 727 N N . ALA A 1 89 ? 0.521 -15.387 3.585 1.00 83.19 89 ALA A N 1
ATOM 728 C CA . ALA A 1 89 ? 0.662 -14.294 2.625 1.00 83.19 89 ALA A CA 1
ATOM 729 C C . ALA A 1 89 ? -0.615 -14.098 1.791 1.00 83.19 89 ALA A C 1
ATOM 731 O O . ALA A 1 89 ? -1.111 -12.976 1.646 1.00 83.19 89 ALA A O 1
ATOM 732 N N . ASN A 1 90 ? -1.171 -15.187 1.252 1.00 85.69 90 ASN A N 1
ATOM 733 C CA . ASN A 1 90 ? -2.398 -15.145 0.461 1.00 85.69 90 ASN A CA 1
ATOM 734 C C . ASN A 1 90 ? -3.579 -14.640 1.292 1.00 85.69 90 ASN A C 1
ATOM 736 O O . ASN A 1 90 ? -4.321 -13.778 0.817 1.00 85.69 90 ASN A O 1
ATOM 740 N N . GLU A 1 91 ? -3.738 -15.123 2.524 1.00 85.81 91 GLU A N 1
ATOM 741 C CA . GLU A 1 91 ? -4.794 -14.676 3.432 1.00 85.81 91 GLU A CA 1
ATOM 742 C C . GLU A 1 91 ? -4.714 -13.175 3.689 1.00 85.81 91 GLU A C 1
ATOM 744 O O . GLU A 1 91 ? -5.724 -12.472 3.577 1.00 85.81 91 GLU A O 1
ATOM 749 N N . PHE A 1 92 ? -3.514 -12.649 3.951 1.00 84.75 92 PHE A N 1
ATOM 750 C CA . PHE A 1 92 ? -3.338 -11.212 4.095 1.00 84.75 92 PHE A CA 1
ATOM 751 C C . PHE A 1 92 ? -3.788 -10.471 2.840 1.00 84.75 92 PHE A C 1
ATOM 753 O O . PHE A 1 92 ? -4.631 -9.577 2.942 1.00 84.75 92 PHE A O 1
ATOM 760 N N . PHE A 1 93 ? -3.271 -10.840 1.662 1.00 83.00 93 PHE A N 1
ATOM 761 C CA . PHE A 1 93 ? -3.587 -10.131 0.421 1.00 83.00 93 PHE A CA 1
ATOM 762 C C . PHE A 1 93 ? -5.076 -10.206 0.078 1.00 83.00 93 PHE A C 1
ATOM 764 O O . PHE A 1 93 ? -5.641 -9.211 -0.377 1.00 83.00 93 PHE A O 1
ATOM 771 N N . MET A 1 94 ? -5.723 -11.344 0.337 1.00 85.88 94 MET A N 1
ATOM 772 C CA . MET A 1 94 ? -7.165 -11.521 0.146 1.00 85.88 94 MET A CA 1
ATOM 773 C C . MET A 1 94 ? -7.996 -10.729 1.160 1.00 85.88 94 MET A C 1
ATOM 775 O O . MET A 1 94 ? -9.122 -10.336 0.856 1.00 85.88 94 MET A O 1
ATOM 779 N N . SER A 1 95 ? -7.456 -10.472 2.351 1.00 86.44 95 SER A N 1
ATOM 780 C CA . SER A 1 95 ? -8.136 -9.690 3.385 1.00 86.44 95 SER A CA 1
ATOM 781 C C . SER A 1 95 ? -8.060 -8.174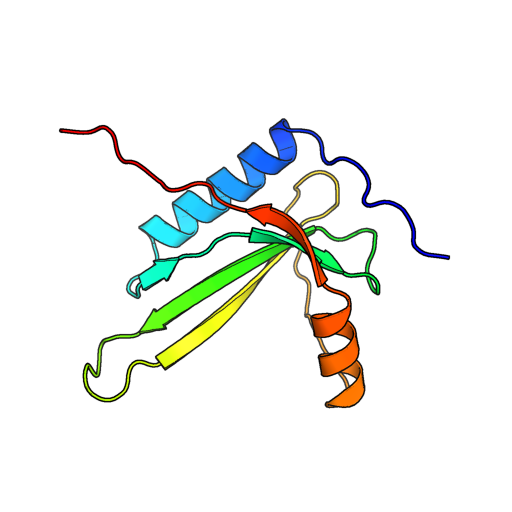 3.161 1.00 86.44 95 SER A C 1
ATOM 783 O O . SER A 1 95 ? -8.833 -7.426 3.769 1.00 86.44 95 SER A O 1
ATOM 785 N N . LEU A 1 96 ? -7.148 -7.707 2.297 1.00 87.69 96 LEU A N 1
ATOM 786 C CA . LEU A 1 96 ? -6.940 -6.285 2.054 1.00 87.69 96 LEU A CA 1
ATOM 787 C C . LEU A 1 96 ? -8.187 -5.630 1.453 1.00 87.69 96 LEU A C 1
ATOM 789 O O . LEU A 1 96 ? -8.610 -5.928 0.337 1.00 87.69 96 LEU A O 1
ATOM 793 N N . THR A 1 97 ? -8.724 -4.647 2.167 1.00 90.06 97 THR A N 1
ATOM 794 C CA . THR A 1 97 ? -9.880 -3.862 1.734 1.00 90.06 97 THR A CA 1
ATOM 795 C C . THR A 1 97 ? -9.447 -2.429 1.459 1.00 90.06 97 THR A C 1
ATOM 797 O O . THR A 1 97 ? -8.872 -1.770 2.324 1.00 90.06 97 THR A O 1
ATOM 800 N N . THR A 1 98 ? -9.705 -1.927 0.247 1.00 90.38 98 THR A N 1
ATOM 801 C CA . THR A 1 98 ? -9.437 -0.523 -0.095 1.00 90.38 98 THR A CA 1
ATOM 802 C C . THR A 1 98 ? -10.420 0.391 0.626 1.00 90.38 98 THR A C 1
ATOM 804 O O . THR A 1 98 ? -11.629 0.218 0.506 1.00 90.38 98 THR A O 1
ATOM 807 N N . LEU A 1 99 ? -9.885 1.377 1.341 1.00 90.00 99 LEU A N 1
ATOM 808 C CA . LEU A 1 99 ? -10.659 2.424 2.005 1.00 90.00 99 LEU A CA 1
ATOM 809 C C . LEU A 1 99 ? -10.666 3.715 1.201 1.00 90.00 99 LEU A C 1
ATOM 811 O O . LEU A 1 99 ? -11.676 4.407 1.147 1.00 90.00 99 LEU A O 1
ATOM 815 N N . TYR A 1 100 ? -9.549 4.013 0.544 1.00 90.44 100 TYR A N 1
ATOM 816 C CA . TYR A 1 100 ? -9.436 5.154 -0.345 1.00 90.44 100 TYR A CA 1
ATOM 817 C C . TYR A 1 100 ? -8.485 4.820 -1.490 1.00 90.44 100 TYR A C 1
ATOM 819 O O . TYR A 1 100 ? -7.437 4.201 -1.292 1.00 90.44 100 TYR A O 1
ATOM 827 N N . LYS A 1 101 ? -8.847 5.234 -2.699 1.00 89.50 101 LYS A N 1
ATOM 828 C CA . LYS A 1 101 ? -7.994 5.147 -3.881 1.00 89.50 101 LYS A CA 1
ATOM 829 C C . LYS A 1 101 ? -7.671 6.567 -4.308 1.00 89.50 101 LYS A C 1
ATOM 831 O O . LYS A 1 101 ? -8.573 7.393 -4.354 1.00 89.50 101 LYS A O 1
ATOM 836 N N . GLN A 1 102 ? -6.406 6.834 -4.624 1.00 83.50 102 GLN A N 1
ATOM 837 C CA . GLN A 1 102 ? -6.032 8.098 -5.239 1.00 83.50 102 GLN A CA 1
ATOM 838 C C . GLN A 1 102 ? -6.858 8.291 -6.516 1.00 83.50 102 GLN A C 1
ATOM 840 O O . GLN A 1 102 ? -6.727 7.532 -7.481 1.00 83.50 102 GLN A O 1
ATOM 845 N N . GLU A 1 103 ? -7.727 9.292 -6.502 1.00 76.75 103 GLU A N 1
ATOM 846 C CA . GLU A 1 103 ? -8.352 9.802 -7.713 1.00 76.75 103 GLU A CA 1
ATOM 847 C C . GLU A 1 103 ? -7.297 10.624 -8.456 1.00 76.75 103 GLU A C 1
ATOM 849 O O . GLU A 1 103 ? -6.481 11.300 -7.828 1.00 76.75 103 GLU A O 1
ATOM 854 N N . PHE A 1 104 ? -7.231 10.442 -9.776 1.00 58.59 104 PHE A N 1
ATOM 855 C CA . PHE A 1 104 ? -6.154 10.913 -10.647 1.00 58.59 104 PHE A CA 1
ATOM 856 C C . PHE A 1 104 ? -5.619 12.295 -10.255 1.00 58.59 104 PHE A C 1
ATOM 858 O O . PHE A 1 104 ? -6.385 13.246 -10.112 1.00 58.59 104 PHE A O 1
ATOM 865 N N . SER A 1 105 ? -4.291 12.414 -10.167 1.00 49.78 105 SER A N 1
ATOM 866 C CA . SER A 1 105 ? -3.606 13.703 -10.215 1.00 49.78 105 SER A CA 1
ATOM 867 C C . SER A 1 105 ? -3.837 14.290 -11.610 1.00 49.78 105 SER A C 1
ATOM 869 O O . SER A 1 105 ? -3.022 14.112 -12.512 1.00 49.78 105 SER A O 1
ATOM 871 N N . ILE A 1 106 ? -4.979 14.939 -11.835 1.00 41.56 106 ILE A N 1
ATOM 872 C CA . ILE A 1 106 ? -5.040 15.938 -12.891 1.00 41.56 106 ILE A CA 1
ATOM 873 C C . ILE A 1 106 ? -4.246 17.107 -12.325 1.00 41.56 106 ILE A C 1
ATOM 875 O O . ILE A 1 106 ? -4.753 17.901 -11.534 1.00 41.56 106 ILE A O 1
ATOM 879 N N . ASP A 1 107 ? -2.961 17.149 -12.667 1.00 42.16 107 ASP A N 1
ATOM 880 C CA . ASP A 1 107 ? -2.205 18.391 -12.646 1.00 42.16 107 ASP A CA 1
ATOM 881 C C . ASP A 1 107 ? -2.959 19.345 -13.584 1.00 42.16 107 ASP A C 1
ATOM 883 O O . ASP A 1 107 ? -2.787 19.325 -14.801 1.00 42.16 107 ASP A O 1
ATOM 887 N N . HIS A 1 108 ? -3.883 20.141 -13.042 1.00 38.88 108 HIS A N 1
ATOM 888 C CA . HIS A 1 108 ? -4.401 21.316 -13.732 1.00 38.88 108 HIS A CA 1
ATOM 889 C C . HIS A 1 108 ? -3.338 22.410 -13.651 1.00 38.88 108 HIS A C 1
ATOM 891 O O . HIS A 1 108 ? -3.545 23.460 -13.052 1.00 38.88 108 HIS A O 1
ATOM 897 N N . THR A 1 109 ? -2.187 22.141 -14.253 1.00 40.44 109 THR A N 1
ATOM 898 C CA . THR A 1 109 ? -1.210 23.169 -14.580 1.00 40.44 109 THR A CA 1
ATOM 899 C C . THR A 1 109 ? -0.970 23.062 -16.083 1.00 40.44 109 THR A C 1
ATOM 901 O O . THR A 1 109 ? -0.026 22.422 -16.538 1.00 40.44 109 THR A O 1
ATOM 904 N N . LEU A 1 110 ? -1.944 23.592 -16.834 1.00 37.06 110 LEU A N 1
ATOM 905 C CA . LEU A 1 110 ? -1.817 23.972 -18.245 1.00 37.06 110 LEU A CA 1
ATOM 906 C C . LEU A 1 110 ? -1.154 25.348 -18.328 1.00 37.06 110 LEU A C 1
ATOM 908 O O . LEU A 1 110 ? -1.528 26.211 -17.499 1.00 37.06 110 LEU A O 1
#

Radius of gyration: 15.17 Å; chains: 1; bounding box: 33×43×37 Å

Foldseek 3Di:
DDDDQDQQDVVLVVLVVVVVVVCCVVQPFHKDWWFWKAFPVHSQKIKTKIWGWACVPVVDIDIDIDIWIDGSSNHTDDDDPDDPDPVRVVNRVVRIDTNDIDDDPPPPPD